Protein AF-A0A661IVB1-F1 (afdb_monomer)

pLDDT: mean 89.23, std 7.7, range [56.22, 96.94]

Foldseek 3Di:
DPPVVVVVVVVVVLVCCVVPPPLVNLLVCQVPDDVVVLLVVCLVPLLSLLSHDQDDQVNLCSSPVVHVPSLLSHQDHDQVSLQVNCVVPVVCQLSHQDHDPSNQVVCVVPPLVCLVSHNCPNPDPVVSVVSVVSVD

Radius of gyration: 19.58 Å; Cα contacts (8 Å, |Δi|>4): 122; chains: 1; bounding box: 58×25×48 Å

Mean predicted aligned error: 6.54 Å

Secondary structure (DSSP, 8-state):
--HHHHHHHHHHHHHHHHHH-HHHHHHHHHHHS-HHHHHHHHHH-GGGGGGSSS--HHHHHHHHTT-GGGGGG-SS--HHHHHHHHHH-GGGGGG-SS--HHHHHHHHHH-GGGGGGS--TTS-HHHHHHHHHH--

Structure (mmCIF, N/CA/C/O backbone):
data_AF-A0A661IVB1-F1
#
_entry.id   AF-A0A661IVB1-F1
#
loop_
_atom_site.group_PDB
_atom_site.id
_atom_site.type_symbol
_atom_site.label_atom_id
_atom_site.label_alt_id
_atom_site.label_comp_id
_atom_site.label_asym_id
_atom_site.label_entity_id
_atom_site.label_seq_id
_atom_site.pdbx_PDB_ins_code
_atom_site.Cartn_x
_atom_site.Cartn_y
_atom_site.Cartn_z
_atom_site.occupancy
_atom_site.B_iso_or_equiv
_atom_site.auth_seq_id
_atom_site.auth_comp_id
_atom_site.auth_asym_id
_atom_site.auth_atom_id
_atom_site.pdbx_PDB_model_num
ATOM 1 N N . MET A 1 1 ? 41.699 2.572 -20.029 1.00 56.22 1 MET A N 1
ATOM 2 C CA . MET A 1 1 ? 41.174 1.344 -20.670 1.00 56.22 1 MET A CA 1
ATOM 3 C C . MET A 1 1 ? 40.144 0.588 -19.809 1.00 56.22 1 MET A C 1
ATOM 5 O O . MET A 1 1 ? 39.761 -0.502 -20.193 1.00 56.22 1 MET A O 1
ATOM 9 N N . ASN A 1 2 ? 39.627 1.154 -18.706 1.00 65.38 2 ASN A N 1
ATOM 10 C CA . ASN A 1 2 ? 38.727 0.421 -17.795 1.00 65.38 2 ASN A CA 1
ATOM 11 C C . ASN A 1 2 ? 37.254 0.849 -17.856 1.00 65.38 2 ASN A C 1
ATOM 13 O O . ASN A 1 2 ? 36.383 0.042 -17.568 1.00 65.38 2 ASN A O 1
ATOM 17 N N . GLU A 1 3 ? 36.957 2.083 -18.259 1.00 74.06 3 GLU A N 1
ATOM 18 C CA . GLU A 1 3 ? 35.591 2.621 -18.193 1.00 74.06 3 GLU A CA 1
ATOM 19 C C . GLU A 1 3 ? 34.683 2.059 -19.297 1.00 74.06 3 GLU A C 1
ATOM 21 O O . GLU A 1 3 ? 33.580 1.600 -19.026 1.00 74.06 3 GLU A O 1
ATOM 26 N N . TYR A 1 4 ? 35.196 1.965 -20.528 1.00 75.31 4 TYR A N 1
ATOM 27 C CA . TYR A 1 4 ? 34.474 1.368 -21.657 1.00 75.31 4 TYR A CA 1
ATOM 28 C C . TYR A 1 4 ? 34.222 -0.134 -21.487 1.00 75.31 4 TYR A C 1
ATOM 30 O O . TYR A 1 4 ? 33.170 -0.628 -21.878 1.00 75.31 4 TYR A O 1
ATOM 38 N N . LEU A 1 5 ? 35.168 -0.867 -20.887 1.00 73.81 5 LEU A N 1
ATOM 39 C CA . LEU A 1 5 ? 34.992 -2.293 -20.602 1.00 73.81 5 LEU A CA 1
ATOM 40 C C . LEU A 1 5 ? 33.909 -2.498 -19.534 1.00 73.81 5 LEU A C 1
ATOM 42 O O . LEU A 1 5 ? 33.075 -3.387 -19.667 1.00 73.81 5 LEU A O 1
ATOM 46 N N . PHE A 1 6 ? 33.893 -1.642 -18.510 1.00 74.38 6 PHE A N 1
ATOM 47 C CA . PHE A 1 6 ? 32.887 -1.674 -17.454 1.00 74.38 6 PHE A CA 1
ATOM 48 C C . PHE A 1 6 ? 31.486 -1.357 -17.996 1.00 74.38 6 PHE A C 1
ATOM 50 O O . PHE A 1 6 ? 30.562 -2.135 -17.777 1.00 74.38 6 PHE A O 1
ATOM 57 N N . GLN A 1 7 ? 31.348 -0.297 -18.799 1.00 78.19 7 GLN A N 1
ATOM 58 C CA . GLN A 1 7 ? 30.086 0.049 -19.464 1.00 78.19 7 GLN A CA 1
ATOM 59 C C . GLN A 1 7 ? 29.591 -1.069 -20.397 1.00 78.19 7 GLN A C 1
ATOM 61 O O . GLN A 1 7 ? 28.401 -1.376 -20.419 1.00 78.19 7 GLN A O 1
ATOM 66 N N . LEU A 1 8 ? 30.491 -1.721 -21.143 1.00 78.81 8 LEU A N 1
ATOM 67 C CA . LEU A 1 8 ? 30.132 -2.846 -22.011 1.00 78.81 8 LEU A CA 1
ATOM 68 C C . LEU A 1 8 ? 29.611 -4.043 -21.201 1.00 78.81 8 LEU A C 1
ATOM 70 O O . LEU A 1 8 ? 28.623 -4.662 -21.593 1.00 78.81 8 LEU A O 1
ATOM 74 N N . ILE A 1 9 ? 30.244 -4.352 -20.066 1.00 76.75 9 ILE A N 1
ATOM 75 C CA . ILE A 1 9 ? 29.806 -5.425 -19.164 1.00 76.75 9 ILE A CA 1
ATOM 76 C C . ILE A 1 9 ? 28.437 -5.097 -18.556 1.00 76.75 9 ILE A C 1
ATOM 78 O O . ILE A 1 9 ? 27.581 -5.978 -18.524 1.00 76.75 9 ILE A O 1
ATOM 82 N N . GLU A 1 10 ? 28.191 -3.853 -18.135 1.00 76.75 10 GLU A N 1
ATOM 83 C CA . GLU A 1 10 ? 26.877 -3.432 -17.626 1.00 76.75 10 GLU A CA 1
ATOM 84 C C . GLU A 1 10 ? 25.780 -3.587 -18.684 1.00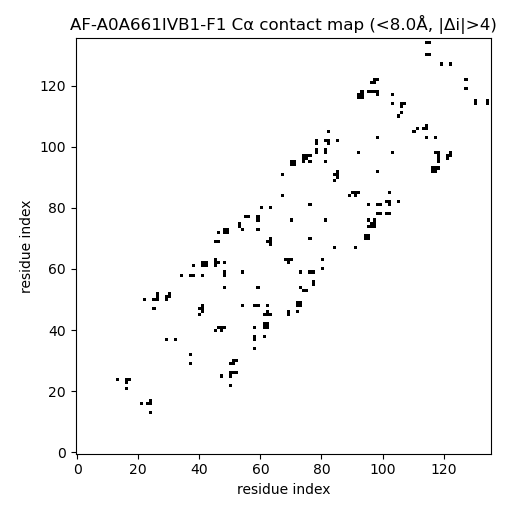 76.75 10 GLU A C 1
ATOM 86 O O . GLU A 1 10 ? 24.729 -4.164 -18.405 1.00 76.75 10 GLU A O 1
ATOM 91 N N . VAL A 1 11 ? 26.030 -3.142 -19.919 1.00 80.12 11 VAL A N 1
ATOM 92 C CA . VAL A 1 11 ? 25.064 -3.273 -21.021 1.00 80.12 11 VAL A CA 1
ATOM 93 C C . VAL A 1 11 ? 24.797 -4.743 -21.352 1.00 80.12 11 VAL A C 1
ATOM 95 O O . VAL A 1 11 ? 23.638 -5.135 -21.495 1.00 80.12 11 VAL A O 1
ATOM 98 N N . LEU A 1 12 ? 25.841 -5.574 -21.430 1.00 76.38 12 LEU A N 1
ATOM 99 C CA . LEU A 1 12 ? 25.696 -7.013 -21.667 1.00 76.38 12 LEU A CA 1
ATOM 100 C C . LEU A 1 12 ? 24.938 -7.700 -20.527 1.00 76.38 12 LEU A C 1
ATOM 102 O O . LEU A 1 12 ? 24.074 -8.532 -20.790 1.00 76.38 12 LEU A O 1
ATOM 106 N N . PHE A 1 13 ? 25.199 -7.324 -19.276 1.00 74.19 13 PHE A N 1
ATOM 107 C CA . PHE A 1 13 ? 24.487 -7.853 -18.117 1.00 74.19 13 PHE A CA 1
ATOM 108 C C . PHE A 1 13 ? 23.000 -7.481 -18.149 1.00 74.19 13 PHE A C 1
ATOM 110 O O . PHE A 1 13 ? 22.145 -8.346 -17.967 1.00 74.19 13 PHE A O 1
ATOM 117 N N . ILE A 1 14 ? 22.674 -6.224 -18.465 1.00 73.75 14 ILE A N 1
ATOM 118 C CA . ILE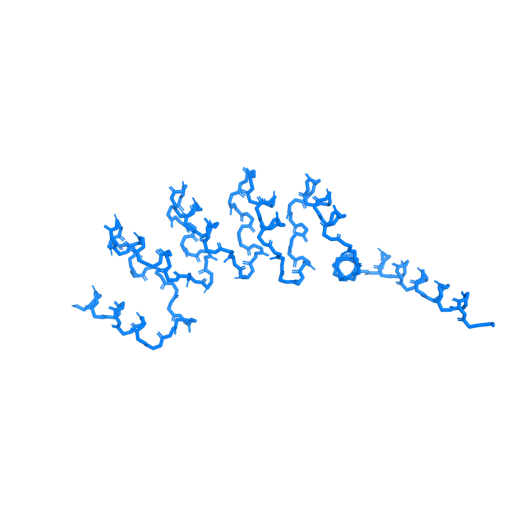 A 1 14 ? 21.286 -5.766 -18.611 1.00 73.75 14 ILE A CA 1
ATOM 119 C C . ILE A 1 14 ? 20.577 -6.511 -19.754 1.00 73.75 14 ILE A C 1
ATOM 121 O O . ILE A 1 14 ? 19.426 -6.919 -19.593 1.00 73.75 14 ILE A O 1
ATOM 125 N N . LEU A 1 15 ? 21.253 -6.731 -20.888 1.00 74.19 15 LEU A N 1
ATOM 126 C CA . LEU A 1 15 ? 20.712 -7.497 -22.018 1.00 74.19 15 LEU A CA 1
ATOM 127 C C . LEU A 1 15 ? 20.462 -8.964 -21.654 1.00 74.19 15 LEU A C 1
ATOM 129 O O . LEU A 1 15 ? 19.411 -9.505 -21.993 1.00 74.19 15 LEU A O 1
ATOM 133 N N . VAL A 1 16 ? 21.388 -9.596 -20.930 1.00 71.69 16 VAL A N 1
ATOM 134 C CA . VAL A 1 16 ? 21.214 -10.968 -20.432 1.00 71.69 16 VAL A CA 1
ATOM 135 C C . VAL A 1 16 ? 20.024 -11.042 -19.476 1.00 71.69 16 VAL A C 1
ATOM 137 O O . VAL A 1 16 ? 19.187 -11.929 -19.625 1.00 71.69 16 VAL A O 1
ATOM 140 N N . LEU A 1 17 ? 19.878 -10.087 -18.553 1.00 73.12 17 LEU A N 1
ATOM 141 C CA . LEU A 1 17 ? 18.714 -10.031 -17.662 1.00 73.12 17 LEU A CA 1
ATOM 142 C C . LEU A 1 17 ? 17.403 -9.863 -18.435 1.00 73.12 17 LEU A C 1
ATOM 144 O O . LEU A 1 17 ? 16.432 -10.553 -18.139 1.00 73.12 17 LEU A O 1
ATOM 148 N N . LEU A 1 18 ? 17.377 -8.997 -19.451 1.00 71.38 18 LEU A N 1
ATOM 149 C CA . LEU A 1 18 ? 16.188 -8.779 -20.278 1.00 71.38 18 LEU A CA 1
ATOM 150 C C . LEU A 1 18 ? 15.734 -10.062 -20.995 1.00 71.38 18 LEU A C 1
ATOM 152 O O . LEU A 1 18 ? 14.533 -10.290 -21.143 1.00 71.38 18 LEU A O 1
ATOM 156 N N . ILE A 1 19 ? 16.687 -10.886 -21.439 1.00 73.25 19 ILE A N 1
ATOM 157 C CA . ILE A 1 19 ? 16.427 -12.124 -22.184 1.00 73.25 19 ILE A CA 1
ATOM 158 C C . ILE A 1 19 ? 16.072 -13.283 -21.242 1.00 73.25 19 ILE A C 1
ATOM 160 O O . ILE A 1 19 ? 15.200 -14.088 -21.570 1.00 73.25 19 ILE A O 1
ATOM 164 N N . CYS A 1 20 ? 16.733 -13.381 -20.087 1.00 73.44 20 CYS A N 1
ATOM 165 C CA . CYS A 1 20 ? 16.653 -14.558 -19.224 1.00 73.44 20 CYS A CA 1
ATOM 166 C C . CYS A 1 20 ? 15.622 -14.441 -18.093 1.00 73.44 20 CYS A C 1
ATOM 168 O O . CYS A 1 20 ? 15.019 -15.453 -17.742 1.00 73.44 20 CYS A O 1
ATOM 170 N N . ASP A 1 21 ? 15.402 -13.251 -17.520 1.00 84.06 21 ASP A N 1
ATOM 171 C CA . ASP A 1 21 ? 14.487 -13.069 -16.386 1.00 84.06 21 ASP A CA 1
ATOM 172 C C . ASP A 1 21 ? 13.970 -11.622 -16.298 1.00 84.06 21 ASP A C 1
ATOM 174 O O . ASP A 1 21 ? 14.619 -10.713 -15.768 1.00 84.06 21 ASP A O 1
ATOM 178 N N . ARG A 1 22 ? 12.743 -11.419 -16.794 1.00 82.62 22 ARG A N 1
ATOM 179 C CA . ARG A 1 22 ? 12.076 -10.109 -16.792 1.00 82.62 22 ARG A CA 1
ATOM 180 C C . ARG A 1 22 ? 11.888 -9.534 -15.387 1.00 82.62 22 ARG A C 1
ATOM 182 O O . ARG A 1 22 ? 11.992 -8.319 -15.224 1.00 82.62 22 ARG A O 1
ATOM 189 N N . ASP A 1 23 ? 11.641 -10.365 -14.379 1.00 88.00 23 ASP A N 1
ATOM 190 C CA . ASP A 1 23 ? 11.415 -9.898 -13.011 1.00 88.00 23 ASP A CA 1
ATOM 191 C C . ASP A 1 23 ? 12.725 -9.382 -12.404 1.00 88.00 23 ASP A C 1
ATOM 193 O O . ASP A 1 23 ? 12.754 -8.308 -11.788 1.00 88.00 23 ASP A O 1
ATOM 197 N N . MET A 1 24 ? 13.830 -10.097 -12.633 1.00 86.12 24 MET A N 1
ATOM 198 C CA . MET A 1 24 ? 15.164 -9.638 -12.236 1.00 86.12 24 MET A CA 1
ATOM 199 C C . MET A 1 24 ? 15.566 -8.369 -12.987 1.00 86.12 24 MET A C 1
ATOM 201 O O . MET A 1 24 ? 16.075 -7.435 -12.362 1.00 86.12 24 MET A O 1
ATOM 205 N N . PHE A 1 25 ? 15.270 -8.278 -14.287 1.00 88.00 25 PHE A N 1
ATOM 206 C CA . PHE A 1 25 ? 15.491 -7.060 -15.066 1.00 88.00 25 PHE A CA 1
ATOM 207 C C . PHE A 1 25 ? 14.793 -5.842 -14.439 1.00 88.00 25 PHE A C 1
ATOM 209 O O . PHE A 1 25 ? 15.450 -4.829 -14.196 1.00 88.00 25 PHE A O 1
ATOM 216 N N . TYR A 1 26 ? 13.499 -5.931 -14.103 1.00 89.75 26 TYR A N 1
ATOM 217 C CA . TYR A 1 26 ? 12.782 -4.805 -13.486 1.00 89.75 26 TYR A CA 1
ATOM 218 C C . TYR A 1 26 ? 13.336 -4.426 -12.110 1.00 89.75 26 TYR A C 1
ATOM 220 O O . TYR A 1 26 ? 13.432 -3.236 -11.798 1.00 89.75 26 TYR A O 1
ATOM 228 N N . ARG A 1 27 ? 13.738 -5.408 -11.294 1.00 90.00 27 ARG A N 1
ATOM 229 C CA . ARG A 1 27 ? 14.374 -5.144 -9.991 1.00 90.00 27 ARG A CA 1
ATOM 230 C C . ARG A 1 27 ? 15.678 -4.364 -10.156 1.00 90.00 27 ARG A C 1
ATOM 232 O O . ARG A 1 27 ? 15.863 -3.351 -9.482 1.00 90.00 27 ARG A O 1
ATOM 239 N N . TYR A 1 28 ? 16.547 -4.790 -11.074 1.00 87.56 28 TYR A N 1
ATOM 240 C CA . TYR A 1 28 ? 17.799 -4.088 -11.370 1.00 87.56 28 TYR A CA 1
ATOM 241 C C . TYR A 1 28 ? 17.552 -2.695 -11.956 1.00 87.56 28 TYR A C 1
ATOM 243 O O . TYR A 1 28 ? 18.129 -1.716 -11.479 1.00 87.56 28 TYR A O 1
ATOM 251 N N . LEU A 1 29 ? 16.637 -2.575 -12.922 1.00 87.62 29 LEU A N 1
ATOM 252 C CA . LEU A 1 29 ? 16.264 -1.297 -13.525 1.00 87.62 29 LEU A CA 1
ATOM 253 C C . LEU A 1 29 ? 15.802 -0.297 -12.455 1.00 87.62 29 LEU A C 1
ATOM 255 O O . LEU A 1 29 ? 16.320 0.816 -12.367 1.00 87.62 29 LEU A O 1
ATOM 259 N N . PHE A 1 30 ? 14.872 -0.690 -11.582 1.00 92.69 30 PHE A N 1
ATOM 260 C CA . PHE A 1 30 ? 14.366 0.203 -10.539 1.00 92.69 30 PHE A CA 1
ATOM 261 C C . PHE A 1 30 ? 15.323 0.417 -9.370 1.00 92.69 30 PHE A C 1
ATOM 263 O O . PHE A 1 30 ? 15.111 1.358 -8.601 1.00 92.69 30 PHE A O 1
ATOM 270 N N . MET A 1 31 ? 16.370 -0.391 -9.223 1.00 89.62 31 MET A N 1
ATOM 271 C CA . MET A 1 31 ? 17.445 -0.108 -8.274 1.00 89.62 31 MET A CA 1
ATOM 272 C C . MET A 1 31 ? 18.296 1.082 -8.740 1.00 89.62 31 MET A C 1
ATOM 274 O O . MET A 1 31 ? 18.663 1.919 -7.918 1.00 89.62 31 MET A O 1
ATOM 278 N N . LEU A 1 32 ? 18.545 1.189 -10.049 1.00 87.19 32 LEU A N 1
ATOM 279 C CA . LEU A 1 32 ? 19.450 2.185 -10.632 1.00 87.19 32 LEU A CA 1
ATOM 280 C C . LEU A 1 32 ? 18.735 3.450 -11.130 1.00 87.19 32 LEU A C 1
ATOM 282 O O . LEU A 1 32 ? 19.314 4.535 -11.134 1.00 87.19 32 LEU A O 1
ATOM 286 N N . CYS A 1 33 ? 17.470 3.346 -11.545 1.00 88.38 33 CYS A N 1
ATOM 287 C CA . CYS A 1 33 ? 16.759 4.486 -12.115 1.00 88.38 33 CYS A CA 1
ATOM 288 C C . CYS A 1 33 ? 16.357 5.541 -11.064 1.00 88.38 33 CYS A C 1
ATOM 290 O O . CYS A 1 33 ? 15.927 5.196 -9.960 1.00 88.38 33 CYS A O 1
ATOM 292 N N . PRO A 1 34 ? 16.371 6.841 -11.413 1.00 92.12 34 PRO A N 1
ATOM 293 C CA . PRO A 1 34 ? 15.808 7.894 -10.576 1.00 92.12 34 PRO A CA 1
ATOM 294 C C . PRO A 1 34 ? 14.280 7.781 -10.466 1.00 92.12 34 PRO A C 1
ATOM 296 O O . PRO A 1 34 ? 13.597 7.272 -11.358 1.00 92.12 34 PRO A O 1
ATOM 299 N N . ASN A 1 35 ? 13.715 8.333 -9.387 1.00 91.50 35 ASN A N 1
ATOM 300 C CA . ASN A 1 35 ? 12.274 8.262 -9.102 1.00 91.50 35 ASN A CA 1
ATOM 301 C C . ASN A 1 35 ? 11.388 8.839 -10.217 1.00 91.50 35 ASN A C 1
ATOM 303 O O . ASN A 1 35 ? 10.257 8.391 -10.374 1.00 91.50 35 ASN A O 1
ATOM 307 N N . ILE A 1 36 ? 11.883 9.803 -11.001 1.00 90.94 36 ILE A N 1
ATOM 308 C CA . ILE A 1 36 ? 11.123 10.366 -12.123 1.00 90.94 36 ILE A CA 1
ATOM 309 C C . ILE A 1 36 ? 10.877 9.335 -13.231 1.00 90.94 36 ILE A C 1
ATOM 311 O O . ILE A 1 36 ? 9.768 9.259 -13.753 1.00 90.94 36 ILE A O 1
ATOM 315 N N . ILE A 1 37 ? 11.865 8.482 -13.514 1.00 91.62 37 ILE A N 1
ATOM 316 C CA . ILE A 1 37 ? 11.731 7.386 -14.477 1.00 91.62 37 ILE A CA 1
ATOM 317 C C . ILE A 1 37 ? 10.815 6.309 -13.893 1.00 91.62 37 ILE A C 1
ATOM 319 O O . ILE A 1 37 ? 9.862 5.897 -14.547 1.00 91.62 37 ILE A O 1
ATOM 323 N N . LYS A 1 38 ? 11.017 5.924 -12.622 1.00 94.12 38 LYS A N 1
ATOM 324 C CA . LYS A 1 38 ? 10.125 4.974 -11.925 1.00 94.12 38 LYS A CA 1
ATOM 325 C C . LYS A 1 38 ? 8.662 5.413 -11.996 1.00 94.12 38 LYS A C 1
ATOM 327 O O . LYS A 1 38 ? 7.788 4.600 -12.270 1.00 94.12 38 LYS A O 1
ATOM 332 N N . LYS A 1 39 ? 8.401 6.709 -11.801 1.00 94.94 39 LYS A N 1
ATOM 333 C CA . LYS A 1 39 ? 7.063 7.293 -11.913 1.00 94.94 39 LYS A CA 1
ATOM 334 C C . LYS A 1 39 ? 6.471 7.109 -13.312 1.00 94.94 39 LYS A C 1
ATOM 336 O O . LYS A 1 39 ? 5.308 6.744 -13.404 1.00 94.94 39 LYS A O 1
ATOM 341 N N . GLN A 1 40 ? 7.239 7.335 -14.379 1.00 93.69 40 GLN A N 1
ATOM 342 C CA . GLN A 1 40 ? 6.759 7.116 -15.751 1.00 93.69 40 GLN A CA 1
ATOM 343 C C . GLN A 1 40 ? 6.389 5.650 -16.000 1.00 93.69 40 GLN A C 1
ATOM 345 O O . GLN A 1 40 ? 5.326 5.382 -16.553 1.00 93.69 40 GLN A O 1
ATOM 350 N N . PHE A 1 41 ? 7.204 4.707 -15.517 1.00 93.62 41 PHE A N 1
ATOM 351 C CA . PHE A 1 41 ? 6.872 3.282 -15.587 1.00 93.62 41 PHE A CA 1
ATOM 352 C C . PHE A 1 41 ? 5.582 2.949 -14.831 1.00 93.62 41 PHE A C 1
ATOM 354 O O . PHE A 1 41 ? 4.753 2.223 -15.365 1.00 93.62 41 PHE A O 1
ATOM 361 N N . LEU A 1 42 ? 5.374 3.511 -13.636 1.00 94.94 42 LEU A N 1
ATOM 362 C CA . LEU A 1 42 ? 4.145 3.287 -12.863 1.00 94.94 42 LEU A CA 1
ATOM 363 C C . LEU A 1 42 ? 2.898 3.907 -13.498 1.00 94.94 42 LEU A C 1
ATOM 365 O O . LEU A 1 42 ? 1.811 3.373 -13.313 1.00 94.94 42 LEU A O 1
ATOM 369 N N . ILE A 1 43 ? 3.037 5.015 -14.231 1.00 94.06 43 ILE A N 1
ATOM 370 C CA . ILE A 1 43 ? 1.924 5.596 -14.999 1.00 94.06 43 ILE A CA 1
ATOM 371 C C . ILE A 1 43 ? 1.492 4.638 -16.117 1.00 94.06 43 ILE A C 1
ATOM 373 O O . ILE A 1 43 ? 0.305 4.546 -16.410 1.00 94.06 43 ILE A O 1
ATOM 377 N N . TYR A 1 44 ? 2.441 3.924 -16.728 1.00 91.62 44 TYR A N 1
ATOM 378 C CA . TYR A 1 44 ? 2.150 2.942 -17.772 1.00 91.62 44 TYR A CA 1
ATOM 379 C C . TYR A 1 44 ? 1.625 1.612 -17.204 1.00 91.62 44 TYR A C 1
ATOM 381 O O . TYR A 1 44 ? 0.637 1.079 -17.702 1.00 91.62 44 TYR A O 1
ATOM 389 N N . ASP A 1 45 ? 2.269 1.083 -16.160 1.00 93.75 45 ASP A N 1
ATOM 390 C CA . ASP A 1 45 ? 1.854 -0.138 -15.467 1.00 93.75 45 ASP A CA 1
ATOM 391 C C . ASP A 1 45 ? 2.095 -0.024 -13.946 1.00 93.75 45 ASP A C 1
ATOM 393 O O . ASP A 1 45 ? 3.224 -0.204 -13.465 1.00 93.75 45 ASP A O 1
ATOM 397 N N . PRO A 1 46 ? 1.034 0.221 -13.153 1.00 94.38 46 PRO A N 1
ATOM 398 C CA . PRO A 1 46 ? 1.126 0.302 -11.698 1.00 94.38 46 PRO A CA 1
ATOM 399 C C . PRO A 1 46 ? 1.646 -0.976 -11.028 1.00 94.38 46 PRO A C 1
ATOM 401 O O . PRO A 1 46 ? 2.227 -0.890 -9.942 1.00 94.38 46 PRO A O 1
ATOM 404 N N . LYS A 1 47 ? 1.499 -2.158 -11.654 1.00 94.44 47 LYS A N 1
ATOM 405 C CA . LYS A 1 47 ? 1.936 -3.444 -11.072 1.00 94.44 47 LYS A CA 1
ATOM 406 C C . LYS A 1 47 ? 3.448 -3.532 -10.916 1.00 94.44 47 LYS A C 1
ATOM 408 O O . LYS A 1 47 ? 3.935 -4.320 -10.104 1.00 94.44 47 LYS A O 1
ATOM 413 N N . LEU A 1 48 ? 4.192 -2.706 -11.650 1.00 94.75 48 LEU A N 1
ATOM 414 C CA . LEU A 1 48 ? 5.648 -2.633 -11.578 1.00 94.75 48 LEU A CA 1
ATOM 415 C C . LEU A 1 48 ? 6.162 -2.174 -10.206 1.00 94.75 48 LEU A C 1
ATOM 417 O O . LEU A 1 48 ? 7.335 -2.390 -9.898 1.00 94.75 48 LEU A O 1
ATOM 421 N N . ILE A 1 49 ? 5.299 -1.613 -9.347 1.00 95.81 49 ILE A N 1
ATOM 422 C CA . ILE A 1 49 ? 5.676 -1.240 -7.979 1.00 95.81 49 ILE A CA 1
ATOM 423 C C . ILE A 1 49 ? 6.209 -2.427 -7.167 1.00 95.81 49 ILE A C 1
ATOM 425 O O . ILE A 1 49 ? 7.097 -2.232 -6.339 1.00 95.81 49 ILE A O 1
ATOM 429 N N . LYS A 1 50 ? 5.753 -3.657 -7.464 1.00 95.12 50 LYS A N 1
ATOM 430 C CA . LYS A 1 50 ? 6.186 -4.894 -6.785 1.00 95.12 50 LYS A CA 1
ATOM 431 C C . LYS A 1 50 ? 7.689 -5.174 -6.925 1.00 95.12 50 LYS A C 1
ATOM 433 O O . LYS A 1 50 ? 8.261 -5.944 -6.159 1.00 95.12 50 LYS A O 1
ATOM 438 N N . PHE A 1 51 ? 8.335 -4.569 -7.923 1.00 94.81 51 PHE A N 1
ATOM 439 C CA . PHE A 1 51 ? 9.769 -4.707 -8.180 1.00 94.81 51 PHE A CA 1
ATOM 440 C C . PHE A 1 51 ? 10.606 -3.606 -7.519 1.00 94.81 51 PHE A C 1
ATOM 442 O O . PHE A 1 51 ? 11.835 -3.646 -7.586 1.00 94.81 51 PHE A O 1
ATOM 449 N N . MET A 1 52 ? 9.972 -2.616 -6.887 1.00 94.38 52 MET A N 1
ATOM 450 C CA . MET A 1 52 ? 10.664 -1.503 -6.248 1.00 94.38 52 MET A CA 1
ATOM 451 C C . MET A 1 52 ? 10.960 -1.825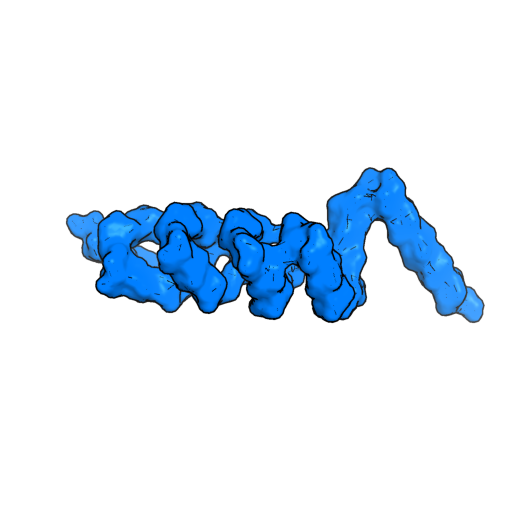 -4.787 1.00 94.38 52 MET A C 1
ATOM 453 O O . MET A 1 52 ? 10.063 -2.102 -3.995 1.00 94.38 52 MET A O 1
ATOM 457 N N . TYR A 1 53 ? 12.225 -1.709 -4.390 1.00 90.75 53 TYR A N 1
ATOM 458 C CA . TYR A 1 53 ? 12.576 -1.782 -2.977 1.00 90.75 53 TYR A CA 1
ATOM 459 C C . TYR A 1 53 ? 12.152 -0.493 -2.260 1.00 90.75 53 TYR A C 1
ATOM 461 O O . TYR A 1 53 ? 12.675 0.581 -2.556 1.00 90.75 53 TYR A O 1
ATOM 469 N N . ARG A 1 54 ? 11.209 -0.607 -1.312 1.00 90.81 54 ARG A N 1
ATOM 470 C CA . ARG A 1 54 ? 10.696 0.497 -0.472 1.00 90.81 54 ARG A CA 1
ATOM 471 C C . ARG A 1 54 ? 10.313 1.751 -1.286 1.00 90.81 54 ARG A C 1
ATOM 473 O O . ARG A 1 54 ? 10.928 2.806 -1.106 1.00 90.81 54 ARG A O 1
ATOM 480 N N . PRO A 1 55 ? 9.302 1.668 -2.175 1.00 94.69 55 PRO A N 1
ATOM 481 C CA . PRO A 1 55 ? 8.842 2.827 -2.936 1.00 94.69 55 PRO A CA 1
ATOM 482 C C . PRO A 1 55 ? 8.417 3.947 -1.980 1.00 94.69 55 PRO A C 1
ATOM 484 O O . PRO A 1 55 ? 7.750 3.697 -0.978 1.00 94.69 55 PRO A O 1
ATOM 487 N N . ASN A 1 56 ? 8.810 5.187 -2.272 1.00 95.06 56 ASN A N 1
ATOM 488 C CA . ASN A 1 56 ? 8.427 6.334 -1.449 1.00 95.06 56 ASN A CA 1
ATOM 489 C C . ASN A 1 56 ? 6.946 6.702 -1.641 1.00 95.06 56 ASN A C 1
ATOM 491 O O . ASN A 1 56 ? 6.278 6.196 -2.542 1.00 95.06 56 ASN A O 1
ATOM 495 N N . TYR A 1 57 ? 6.451 7.636 -0.824 1.00 96.25 57 TYR A N 1
ATOM 496 C CA . TYR A 1 57 ? 5.063 8.096 -0.886 1.00 96.25 57 TYR A CA 1
ATOM 497 C C . TYR A 1 57 ? 4.614 8.480 -2.302 1.00 96.25 57 TYR A C 1
ATOM 499 O O . TYR A 1 57 ? 3.554 8.047 -2.733 1.00 96.25 57 TYR A O 1
ATOM 507 N N . THR A 1 58 ? 5.420 9.240 -3.049 1.00 96.19 58 THR A N 1
ATOM 508 C CA . THR A 1 58 ? 5.060 9.691 -4.401 1.00 96.19 58 THR A CA 1
ATOM 509 C C . THR A 1 58 ? 4.837 8.523 -5.358 1.00 96.19 58 THR A C 1
ATOM 511 O O . THR A 1 58 ? 3.889 8.545 -6.137 1.00 96.19 58 THR A O 1
ATOM 514 N N . LEU A 1 59 ? 5.691 7.499 -5.303 1.00 96.56 59 LEU A N 1
ATOM 515 C CA . LEU A 1 59 ? 5.560 6.308 -6.145 1.00 96.56 59 LEU A CA 1
ATOM 516 C C . LEU A 1 59 ? 4.355 5.461 -5.726 1.00 96.56 59 LEU A C 1
ATOM 518 O O . LEU A 1 59 ? 3.575 5.044 -6.579 1.00 96.56 59 LEU A O 1
ATOM 522 N N . GLN A 1 60 ? 4.162 5.266 -4.420 1.00 96.94 60 GLN A N 1
ATOM 523 C CA . GLN A 1 60 ? 2.990 4.558 -3.902 1.00 96.94 60 GLN A CA 1
ATOM 524 C C . GLN A 1 60 ? 1.684 5.277 -4.266 1.00 96.94 60 GLN A C 1
ATOM 526 O O . GLN A 1 60 ? 0.719 4.634 -4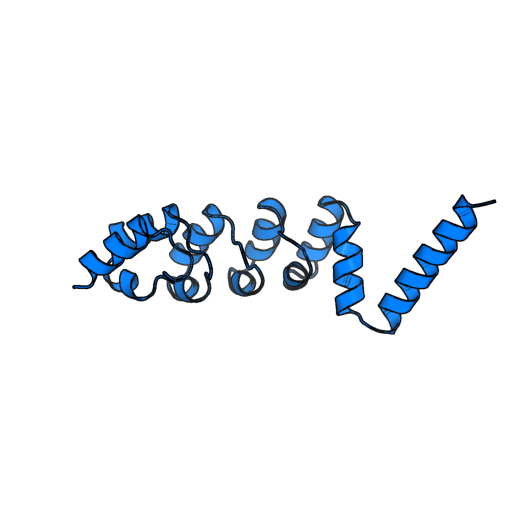.667 1.00 96.94 60 GLN A O 1
ATOM 531 N N . TYR A 1 61 ? 1.659 6.609 -4.183 1.00 96.44 61 TYR A N 1
ATOM 532 C CA . TYR A 1 61 ? 0.500 7.426 -4.535 1.00 96.44 61 TYR A CA 1
ATOM 533 C C . TYR A 1 61 ? 0.157 7.313 -6.021 1.00 96.44 61 TYR A C 1
ATOM 535 O O . TYR A 1 61 ? -0.997 7.111 -6.361 1.00 96.44 61 TYR A O 1
ATOM 543 N N . VAL A 1 62 ? 1.153 7.379 -6.910 1.00 95.44 62 VAL A N 1
ATOM 544 C CA . VAL A 1 62 ? 0.936 7.197 -8.360 1.00 95.44 62 VAL A CA 1
ATOM 545 C C . VAL A 1 62 ? 0.380 5.809 -8.671 1.00 95.44 62 VAL A C 1
ATOM 547 O O . VAL A 1 62 ? -0.489 5.665 -9.521 1.00 95.44 62 VAL A O 1
ATOM 550 N N . CYS A 1 63 ? 0.864 4.784 -7.971 1.00 94.38 63 CYS A N 1
ATOM 551 C CA . CYS A 1 63 ? 0.365 3.425 -8.135 1.00 94.38 63 CYS A CA 1
ATOM 552 C C . CYS A 1 63 ? -1.094 3.293 -7.660 1.00 94.38 63 CYS A C 1
ATOM 554 O O . CYS A 1 63 ? -1.915 2.673 -8.329 1.00 94.38 63 CYS A O 1
ATOM 556 N N . THR A 1 64 ? -1.430 3.929 -6.538 1.00 94.81 64 THR A N 1
ATOM 557 C CA . THR A 1 64 ? -2.746 3.812 -5.889 1.00 94.81 64 THR A CA 1
ATOM 558 C C . THR A 1 64 ? -3.770 4.861 -6.325 1.00 94.81 64 THR A C 1
ATOM 560 O O . THR A 1 64 ? -4.927 4.776 -5.929 1.00 94.81 64 THR A O 1
ATOM 563 N N . SER A 1 65 ? -3.395 5.835 -7.165 1.00 91.38 65 SER A N 1
ATOM 564 C CA . SER A 1 65 ? -4.295 6.919 -7.586 1.00 91.38 65 SER A CA 1
ATOM 565 C C . SER A 1 65 ? -5.416 6.470 -8.522 1.00 91.38 65 SER A C 1
ATOM 567 O O . SER A 1 65 ? -6.403 7.184 -8.661 1.00 91.38 65 SER A O 1
ATOM 569 N N . TYR A 1 66 ? -5.256 5.321 -9.184 1.00 82.12 66 TYR A N 1
ATOM 570 C CA . TYR A 1 66 ? -6.277 4.750 -10.069 1.00 82.12 66 TYR A CA 1
ATOM 571 C C . TYR A 1 66 ? -7.171 3.741 -9.345 1.00 82.12 66 TYR A C 1
ATOM 573 O O . TYR A 1 66 ? -8.384 3.748 -9.520 1.00 82.12 66 TYR A O 1
ATOM 581 N N . THR A 1 67 ? -6.563 2.868 -8.542 1.00 92.69 67 THR A N 1
ATOM 582 C CA . THR A 1 67 ? -7.245 1.904 -7.675 1.00 92.69 67 THR A CA 1
ATOM 583 C C . THR A 1 67 ? -6.342 1.569 -6.493 1.00 92.69 67 THR A C 1
ATOM 585 O O . THR A 1 67 ? -5.116 1.502 -6.623 1.00 92.69 67 THR A O 1
ATOM 588 N N . TYR A 1 68 ? -6.959 1.318 -5.343 1.00 93.94 68 TYR A N 1
ATOM 589 C CA . TYR A 1 68 ? -6.275 0.843 -4.149 1.00 93.94 68 TYR A CA 1
ATOM 590 C C . TYR A 1 68 ? -5.942 -0.656 -4.195 1.00 93.94 68 TYR A C 1
ATOM 592 O O . TYR A 1 68 ? -5.181 -1.113 -3.349 1.00 93.94 68 TYR A O 1
ATOM 600 N N . ASP A 1 69 ? -6.387 -1.410 -5.208 1.00 93.88 69 ASP A N 1
ATOM 601 C CA . ASP A 1 69 ? -6.068 -2.843 -5.355 1.00 93.88 69 ASP A CA 1
ATOM 602 C C . ASP A 1 69 ? -4.557 -3.118 -5.368 1.00 93.88 69 ASP A C 1
ATOM 604 O O . ASP A 1 69 ? -4.090 -4.147 -4.884 1.00 93.88 69 ASP A O 1
ATOM 608 N N . TYR A 1 70 ? -3.760 -2.175 -5.877 1.00 93.75 70 TYR A N 1
ATOM 609 C CA . TYR A 1 70 ? -2.306 -2.317 -5.944 1.00 93.75 70 TYR A CA 1
ATOM 610 C C . TYR A 1 70 ? -1.599 -2.202 -4.590 1.00 93.75 70 TYR A C 1
ATOM 612 O O . TYR A 1 70 ? -0.397 -2.454 -4.509 1.00 93.75 70 TYR A O 1
ATOM 620 N N . ILE A 1 71 ? -2.322 -1.877 -3.516 1.00 93.81 71 ILE A N 1
ATOM 621 C CA . ILE A 1 71 ? -1.793 -1.892 -2.149 1.00 93.81 71 ILE A CA 1
ATOM 622 C C . ILE A 1 71 ? -1.245 -3.270 -1.771 1.00 93.81 71 ILE A C 1
ATOM 624 O O . ILE A 1 71 ? -0.232 -3.336 -1.081 1.00 93.81 71 ILE A O 1
ATOM 628 N N . ILE A 1 72 ? -1.832 -4.355 -2.292 1.00 93.69 72 ILE A N 1
ATOM 629 C CA . ILE A 1 72 ? -1.340 -5.726 -2.068 1.00 93.69 72 ILE A CA 1
ATOM 630 C C . ILE A 1 72 ? 0.092 -5.950 -2.580 1.00 93.69 72 ILE A C 1
ATOM 632 O O . ILE A 1 72 ? 0.766 -6.886 -2.164 1.00 93.69 72 ILE A O 1
ATOM 636 N N . LEU A 1 73 ? 0.568 -5.095 -3.489 1.00 94.50 73 LEU A N 1
ATOM 637 C CA . LEU A 1 73 ? 1.906 -5.169 -4.074 1.00 94.50 73 LEU A CA 1
ATOM 638 C C . LEU A 1 73 ? 2.944 -4.342 -3.301 1.00 94.50 73 LEU A C 1
ATOM 640 O O . LEU A 1 73 ? 4.100 -4.268 -3.722 1.00 94.50 73 LEU A O 1
ATOM 644 N N . ILE A 1 74 ? 2.537 -3.675 -2.217 1.00 94.12 74 ILE A N 1
ATOM 645 C CA . ILE A 1 74 ? 3.371 -2.761 -1.441 1.00 94.12 74 ILE A CA 1
ATOM 646 C C . ILE A 1 74 ? 3.455 -3.284 -0.009 1.00 94.12 74 ILE A C 1
ATOM 648 O O . ILE A 1 74 ? 2.506 -3.154 0.755 1.00 94.12 74 ILE A O 1
ATOM 652 N N . ASP A 1 75 ? 4.624 -3.780 0.397 1.00 88.25 75 ASP A N 1
ATOM 653 C CA . ASP A 1 75 ? 4.802 -4.276 1.768 1.00 88.25 75 ASP A CA 1
ATOM 654 C C . ASP A 1 75 ? 4.532 -3.175 2.806 1.00 88.25 75 ASP A C 1
ATOM 656 O O . ASP A 1 75 ? 3.746 -3.337 3.732 1.00 88.25 75 ASP A O 1
ATOM 660 N N . ARG A 1 76 ? 5.191 -2.016 2.661 1.00 92.12 76 ARG A N 1
ATOM 661 C CA . ARG A 1 76 ? 5.118 -0.903 3.623 1.00 92.12 76 ARG A CA 1
ATOM 662 C C . ARG A 1 76 ? 4.404 0.298 3.031 1.00 92.12 76 ARG A C 1
ATOM 664 O O . ARG A 1 76 ? 5.031 1.225 2.509 1.00 92.12 76 ARG A O 1
ATOM 671 N N . ILE A 1 77 ? 3.086 0.265 3.140 1.00 95.19 77 ILE A N 1
ATOM 672 C CA . ILE A 1 77 ? 2.204 1.309 2.628 1.00 95.19 77 ILE A CA 1
ATOM 673 C C . ILE A 1 77 ? 2.317 2.549 3.508 1.00 95.19 77 ILE A C 1
ATOM 675 O O . ILE A 1 77 ? 2.330 2.466 4.737 1.00 95.19 77 ILE A O 1
ATOM 679 N N . HIS A 1 78 ? 2.382 3.714 2.880 1.00 96.62 78 HIS A N 1
ATOM 680 C CA . HIS A 1 78 ? 2.444 4.985 3.574 1.00 96.62 78 HIS A CA 1
ATOM 681 C C . HIS A 1 78 ? 1.160 5.230 4.397 1.00 96.62 78 HIS A C 1
ATOM 683 O O . HIS A 1 78 ? 0.071 5.028 3.857 1.00 96.62 78 HIS A O 1
ATOM 689 N N . PRO A 1 79 ? 1.240 5.753 5.639 1.00 95.31 79 PRO A N 1
ATOM 690 C CA . PRO A 1 79 ? 0.083 5.960 6.523 1.00 95.31 79 PRO A CA 1
ATOM 691 C C . PRO A 1 79 ? -1.120 6.647 5.866 1.00 95.31 79 PRO A C 1
ATOM 693 O O . PRO A 1 79 ? -2.242 6.162 5.942 1.00 95.31 79 PRO A O 1
ATOM 696 N N . LYS A 1 80 ? -0.877 7.737 5.123 1.00 95.81 80 LYS A N 1
ATOM 697 C CA . LYS A 1 80 ? -1.938 8.455 4.392 1.00 95.81 80 LYS A CA 1
ATOM 698 C C . LYS A 1 80 ? -2.692 7.572 3.391 1.00 95.81 80 LYS A C 1
ATOM 700 O O . LYS A 1 80 ? -3.899 7.724 3.239 1.00 95.81 80 LYS A O 1
ATOM 705 N N . ILE A 1 81 ? -1.985 6.671 2.707 1.00 96.62 81 ILE A N 1
ATOM 706 C CA . ILE A 1 81 ? -2.581 5.759 1.723 1.00 96.62 81 ILE A CA 1
ATOM 707 C C . ILE A 1 81 ? -3.355 4.660 2.447 1.00 96.62 81 ILE A C 1
ATOM 709 O O . ILE A 1 81 ? -4.459 4.352 2.023 1.00 96.62 81 ILE A O 1
ATOM 713 N N . GLN A 1 82 ? -2.830 4.136 3.561 1.00 96.88 82 GLN A N 1
ATOM 714 C CA . GLN A 1 82 ? -3.532 3.148 4.386 1.00 96.88 82 GLN A CA 1
ATOM 715 C C . GLN A 1 82 ? -4.915 3.646 4.825 1.00 96.88 82 GLN A C 1
ATOM 717 O O . GLN A 1 82 ? -5.916 2.980 4.577 1.00 96.88 82 GLN A O 1
ATOM 722 N N . VAL A 1 83 ? -4.969 4.845 5.417 1.00 96.31 83 VAL A N 1
ATOM 723 C CA . VAL A 1 83 ? -6.225 5.459 5.872 1.00 96.31 83 VAL A CA 1
ATOM 724 C C . VAL A 1 83 ? -7.156 5.743 4.692 1.00 96.31 83 VAL A C 1
ATOM 726 O O . VAL A 1 83 ? -8.326 5.382 4.739 1.00 96.31 83 VAL A O 1
ATOM 729 N N . SER A 1 84 ? -6.645 6.330 3.603 1.00 95.75 84 SER A N 1
ATOM 730 C CA . SER A 1 84 ? -7.478 6.657 2.432 1.00 95.75 84 SER A CA 1
ATOM 731 C C . SER A 1 84 ? -8.063 5.408 1.765 1.00 95.75 84 SER A C 1
ATOM 733 O O . SER A 1 84 ? -9.229 5.402 1.379 1.00 95.75 84 SER A O 1
ATOM 735 N N . ALA A 1 85 ? -7.273 4.336 1.667 1.00 96.00 85 ALA A N 1
ATOM 736 C CA . ALA A 1 85 ? -7.728 3.060 1.135 1.00 96.00 85 ALA A CA 1
ATOM 737 C C . ALA A 1 85 ? -8.810 2.450 2.019 1.00 96.00 85 ALA A C 1
ATOM 739 O O . ALA A 1 85 ? -9.866 2.089 1.513 1.00 96.00 85 ALA A O 1
ATOM 740 N N . PHE A 1 86 ? -8.590 2.411 3.334 1.00 96.38 86 PHE A N 1
ATOM 741 C CA . PHE A 1 86 ? -9.583 1.917 4.284 1.00 96.38 86 PHE A CA 1
ATOM 742 C C . PHE A 1 86 ? -10.907 2.692 4.206 1.00 96.38 86 PHE A C 1
ATOM 744 O O . PHE A 1 86 ? -11.967 2.077 4.146 1.00 96.38 86 PHE A O 1
ATOM 751 N N . ILE A 1 87 ? -10.852 4.027 4.127 1.00 95.19 87 ILE A N 1
ATOM 752 C CA . ILE A 1 87 ? -12.046 4.871 3.949 1.00 95.19 87 ILE A CA 1
ATOM 753 C C . ILE A 1 87 ? -12.762 4.542 2.634 1.00 95.19 87 ILE A C 1
ATOM 755 O O . ILE A 1 87 ? -13.989 4.522 2.587 1.00 95.19 87 ILE A O 1
ATOM 759 N N . SER A 1 88 ? -12.008 4.282 1.563 1.00 95.19 88 SER A N 1
ATOM 760 C CA . SER A 1 88 ? -12.588 3.903 0.274 1.00 95.19 88 SER A CA 1
ATOM 761 C C . SER A 1 88 ? -13.248 2.524 0.308 1.00 95.19 88 SER A C 1
ATOM 763 O O . SER A 1 88 ? -14.250 2.324 -0.377 1.00 95.19 88 SER A O 1
ATOM 765 N N . ASN A 1 89 ? -12.659 1.565 1.021 1.00 94.75 89 ASN A N 1
ATOM 766 C CA . ASN A 1 89 ? -13.193 0.223 1.211 1.00 94.75 89 ASN A CA 1
ATOM 767 C C . ASN A 1 89 ? -12.517 -0.426 2.427 1.00 94.75 89 ASN A C 1
ATOM 769 O O . ASN A 1 89 ? -11.313 -0.702 2.416 1.00 94.75 89 ASN A O 1
ATOM 773 N N . SER A 1 90 ? -13.305 -0.733 3.454 1.00 94.12 90 SER A N 1
ATOM 774 C CA . SER A 1 90 ? -12.810 -1.309 4.705 1.00 94.12 90 SER A CA 1
ATOM 775 C C . SER A 1 90 ? -12.127 -2.670 4.522 1.00 94.12 90 SER A C 1
ATOM 777 O O . SER A 1 90 ? -11.247 -3.016 5.311 1.00 94.12 90 SER A O 1
ATOM 779 N N . ASN A 1 91 ? -12.425 -3.407 3.442 1.00 93.75 91 ASN A N 1
ATOM 780 C CA . ASN A 1 91 ? -11.781 -4.690 3.133 1.00 93.75 91 ASN A CA 1
ATOM 781 C C . ASN A 1 91 ? -10.266 -4.567 2.906 1.00 93.75 91 ASN A C 1
ATOM 783 O O . ASN A 1 91 ? -9.537 -5.543 3.105 1.00 93.75 91 ASN A O 1
ATOM 787 N N . TYR A 1 92 ? -9.759 -3.381 2.545 1.00 94.56 92 TYR A N 1
ATOM 788 C CA . TYR A 1 92 ? -8.315 -3.175 2.413 1.00 94.56 92 TYR A CA 1
ATOM 789 C C . TYR A 1 92 ? -7.568 -3.332 3.736 1.00 94.56 92 TYR A C 1
ATOM 791 O O . TYR A 1 92 ? -6.372 -3.619 3.706 1.00 94.56 92 TYR A O 1
ATOM 799 N N . LEU A 1 93 ? -8.250 -3.240 4.885 1.00 94.00 93 LEU A N 1
ATOM 800 C CA . LEU A 1 93 ? -7.651 -3.510 6.192 1.00 94.00 93 LEU A CA 1
ATOM 801 C C . LEU A 1 93 ? -6.943 -4.873 6.233 1.00 94.00 93 LEU A C 1
ATOM 803 O O . LEU A 1 93 ? -5.824 -4.968 6.730 1.00 94.00 93 LEU A O 1
ATOM 807 N N . LEU A 1 94 ? -7.550 -5.900 5.628 1.00 92.06 94 LEU A N 1
ATOM 808 C CA . LEU A 1 94 ? -7.008 -7.264 5.578 1.00 92.06 94 LEU A CA 1
ATOM 809 C C . LEU A 1 94 ? -5.765 -7.388 4.684 1.00 92.06 94 LEU A C 1
ATOM 811 O O . LEU A 1 94 ? -4.980 -8.322 4.826 1.00 92.06 94 LEU A O 1
ATOM 815 N N . THR A 1 95 ? -5.583 -6.449 3.755 1.00 92.06 95 THR A N 1
ATOM 816 C CA . THR A 1 95 ? -4.450 -6.425 2.817 1.00 92.06 95 THR A CA 1
ATOM 817 C C . THR A 1 95 ? -3.237 -5.704 3.414 1.00 92.06 95 THR A C 1
ATOM 819 O O . THR A 1 95 ? -2.102 -5.910 2.986 1.00 92.06 95 THR A O 1
ATOM 822 N N . ILE A 1 96 ? -3.449 -4.859 4.426 1.00 93.25 96 ILE A N 1
ATOM 823 C CA . ILE A 1 96 ? -2.396 -4.055 5.045 1.00 93.25 96 ILE A CA 1
ATOM 824 C C . ILE A 1 96 ? -1.624 -4.917 6.051 1.00 93.25 96 ILE A C 1
ATOM 826 O O . ILE A 1 96 ? -2.057 -5.142 7.179 1.00 93.25 96 ILE A O 1
ATOM 830 N N . MET A 1 97 ? -0.430 -5.369 5.658 1.00 91.56 97 MET A N 1
ATOM 831 C CA . MET A 1 97 ? 0.421 -6.186 6.535 1.00 91.56 97 MET A CA 1
ATOM 832 C C . MET A 1 97 ? 0.977 -5.401 7.730 1.00 91.56 97 MET A C 1
ATOM 834 O O . MET A 1 97 ? 1.111 -5.949 8.821 1.00 91.56 97 MET A O 1
ATOM 838 N N . TYR A 1 98 ? 1.292 -4.117 7.534 1.00 92.50 98 TYR A N 1
ATOM 839 C CA . TYR A 1 98 ? 1.883 -3.244 8.554 1.00 92.50 98 TYR A CA 1
ATOM 840 C C . TYR A 1 98 ? 0.963 -2.050 8.843 1.00 92.50 98 TYR A C 1
ATOM 842 O O . TYR A 1 98 ? 1.236 -0.945 8.354 1.00 92.50 98 TYR A O 1
ATOM 850 N N . PRO 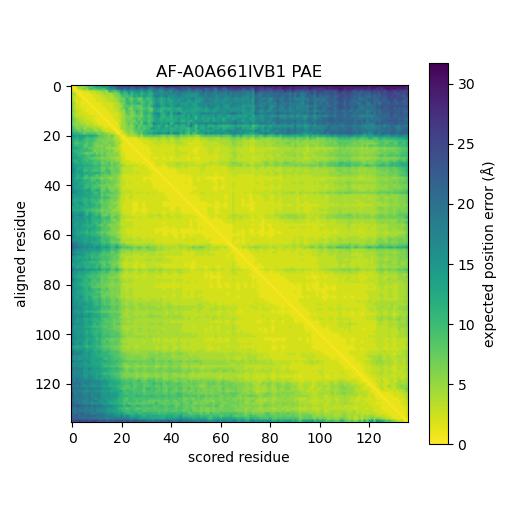A 1 99 ? -0.130 -2.250 9.604 1.00 93.38 99 PRO A N 1
ATOM 851 C CA . PRO A 1 99 ? -1.047 -1.167 9.926 1.00 93.38 99 PRO A CA 1
ATOM 852 C C . PRO A 1 99 ? -0.340 -0.089 10.752 1.00 93.38 99 PRO A C 1
ATOM 854 O O . PRO A 1 99 ? 0.339 -0.376 11.742 1.00 93.38 99 PRO A O 1
ATOM 857 N N . CYS A 1 100 ? -0.459 1.166 10.320 1.00 93.81 100 CYS A N 1
ATOM 858 C CA . CYS A 1 100 ? 0.083 2.306 11.047 1.00 93.81 100 CYS A CA 1
ATOM 859 C C . CYS A 1 100 ? -0.834 2.709 12.211 1.00 93.81 100 CYS A C 1
ATOM 861 O O . CYS A 1 100 ? -2.032 2.431 12.204 1.00 93.81 100 CYS A O 1
ATOM 863 N N . LYS A 1 101 ? -0.278 3.430 13.194 1.00 92.19 101 LYS A N 1
ATOM 864 C CA . LYS A 1 101 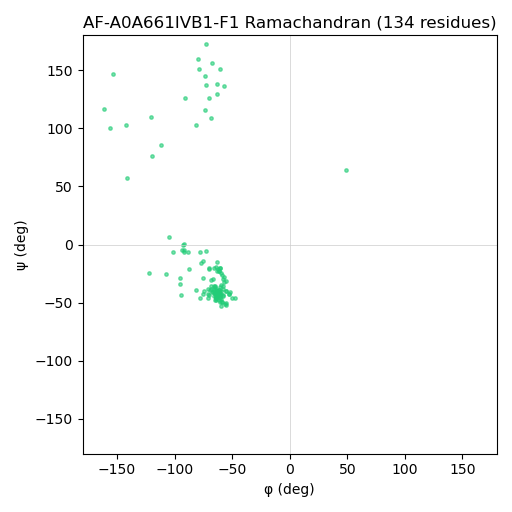? -1.042 3.933 14.345 1.00 92.19 101 LYS A CA 1
ATOM 865 C C . LYS A 1 101 ? -2.253 4.772 13.922 1.00 92.19 101 LYS A C 1
ATOM 867 O O . LYS A 1 101 ? -3.318 4.610 14.495 1.00 92.19 101 LYS A O 1
ATOM 872 N N . ASP A 1 102 ? -2.101 5.609 12.897 1.00 93.38 102 ASP A N 1
ATOM 873 C CA . ASP A 1 102 ? -3.188 6.465 12.410 1.00 93.38 102 ASP A CA 1
ATOM 874 C C . ASP A 1 102 ? -4.371 5.645 11.880 1.00 93.38 102 ASP A C 1
ATOM 876 O O . ASP A 1 102 ? -5.515 5.973 12.171 1.00 93.38 102 ASP A O 1
ATOM 880 N N . LEU A 1 103 ? -4.107 4.553 11.149 1.00 95.12 103 LEU A N 1
ATOM 881 C CA . LEU A 1 103 ? -5.154 3.639 10.689 1.00 95.12 103 LEU A CA 1
ATOM 882 C C . LEU A 1 103 ? -5.822 2.929 11.869 1.00 95.12 103 LEU A C 1
ATOM 884 O O . LEU A 1 103 ? -7.041 2.834 11.898 1.00 95.12 103 LEU A O 1
ATOM 888 N N . ILE A 1 104 ? -5.037 2.447 12.834 1.00 93.88 104 ILE A N 1
ATOM 889 C CA . ILE A 1 104 ? -5.563 1.738 14.011 1.00 93.88 104 ILE A CA 1
ATOM 890 C C . ILE A 1 104 ? -6.490 2.651 14.810 1.00 93.88 104 ILE A C 1
ATOM 892 O O . ILE A 1 104 ? -7.623 2.273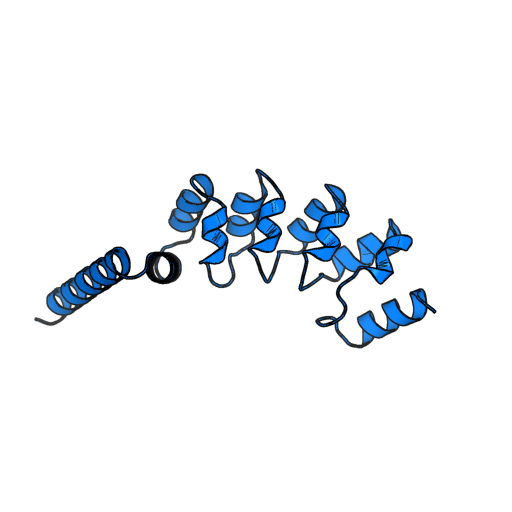 15.085 1.00 93.88 104 ILE A O 1
ATOM 896 N N . ASN A 1 105 ? -6.036 3.868 15.112 1.00 93.06 105 ASN A N 1
ATOM 897 C CA . ASN A 1 105 ? -6.840 4.864 15.810 1.00 93.06 105 ASN A CA 1
ATOM 898 C C . ASN A 1 105 ? -8.109 5.203 15.018 1.00 93.06 105 ASN A C 1
ATOM 900 O O . ASN A 1 105 ? -9.192 5.257 15.583 1.00 93.06 105 ASN A O 1
ATOM 904 N N . TYR A 1 106 ? -7.996 5.360 13.697 1.00 94.69 106 TYR A N 1
ATOM 905 C CA . TYR A 1 106 ? -9.157 5.626 12.851 1.00 94.69 106 TYR A CA 1
ATOM 906 C C . TYR A 1 106 ? -10.187 4.484 12.893 1.00 94.69 106 TYR A C 1
ATOM 908 O O . TYR A 1 106 ? -11.389 4.737 12.951 1.00 94.69 106 TYR A O 1
ATOM 916 N N . VAL A 1 107 ? -9.732 3.227 12.892 1.00 94.69 107 VAL A N 1
ATOM 917 C CA . VAL A 1 107 ? -10.609 2.058 13.066 1.00 94.69 107 VAL A CA 1
ATOM 918 C C . VAL A 1 107 ? -11.236 2.061 14.461 1.00 94.69 107 VAL A C 1
ATOM 920 O O . VAL A 1 107 ? -12.430 1.818 14.572 1.00 94.69 107 VAL A O 1
ATOM 923 N N . PHE A 1 108 ? -10.482 2.384 15.513 1.00 91.88 108 PHE A N 1
ATOM 924 C CA . PHE A 1 108 ? -11.010 2.467 16.881 1.00 91.88 108 PHE A CA 1
ATOM 925 C C . PHE A 1 108 ? -12.128 3.497 17.017 1.00 91.88 108 PHE A C 1
ATOM 927 O O . PHE A 1 108 ? -13.171 3.197 17.595 1.00 91.88 108 PHE A O 1
ATOM 934 N N . ASP A 1 109 ? -11.915 4.688 16.464 1.00 92.88 109 ASP A N 1
ATOM 935 C CA . ASP A 1 109 ? -12.823 5.817 16.641 1.00 92.88 109 ASP A CA 1
ATOM 936 C C . ASP A 1 109 ? -14.104 5.682 15.802 1.00 92.88 109 ASP A C 1
ATOM 938 O O . ASP A 1 109 ? -15.152 6.211 16.180 1.00 92.88 109 ASP A O 1
ATOM 942 N N . HIS A 1 110 ? -14.035 4.994 14.656 1.00 93.75 110 HIS A N 1
ATOM 943 C CA . HIS A 1 110 ? -15.119 4.999 13.667 1.00 93.75 110 HIS A CA 1
ATOM 944 C C . HIS A 1 110 ? -15.694 3.623 13.311 1.00 93.75 110 HIS A C 1
ATOM 946 O O . HIS A 1 110 ? -16.842 3.568 12.875 1.00 93.75 110 HIS A O 1
ATOM 952 N N . TYR A 1 111 ? -14.929 2.541 13.477 1.00 93.56 111 TYR A N 1
ATOM 953 C CA . TYR A 1 111 ? -15.304 1.176 13.073 1.00 93.56 111 TYR A CA 1
ATOM 954 C C . TYR A 1 111 ? -14.833 0.132 14.105 1.00 93.56 111 TYR A C 1
ATOM 956 O O . TYR A 1 111 ? -14.050 -0.771 13.772 1.00 93.56 111 TYR A O 1
ATOM 964 N N . PRO A 1 112 ? -15.252 0.249 15.379 1.00 90.00 112 PRO A N 1
ATOM 965 C CA . PRO A 1 112 ? -14.775 -0.621 16.453 1.00 90.00 112 PRO A CA 1
ATOM 966 C C . PRO A 1 112 ? -15.056 -2.112 16.195 1.00 90.00 112 PRO A C 1
ATOM 968 O O . PRO A 1 112 ? -14.305 -2.978 16.644 1.00 90.00 112 PRO A O 1
ATOM 971 N N . GLU A 1 113 ? -16.084 -2.442 15.413 1.00 91.81 113 GLU A N 1
ATOM 972 C CA . GLU A 1 113 ? -16.399 -3.810 14.997 1.00 91.81 113 GLU A CA 1
ATOM 973 C C . GLU A 1 113 ? -15.302 -4.461 14.131 1.00 91.81 113 GLU A C 1
ATOM 975 O O . GLU A 1 113 ? -15.184 -5.688 14.100 1.00 91.81 113 GLU A O 1
ATOM 980 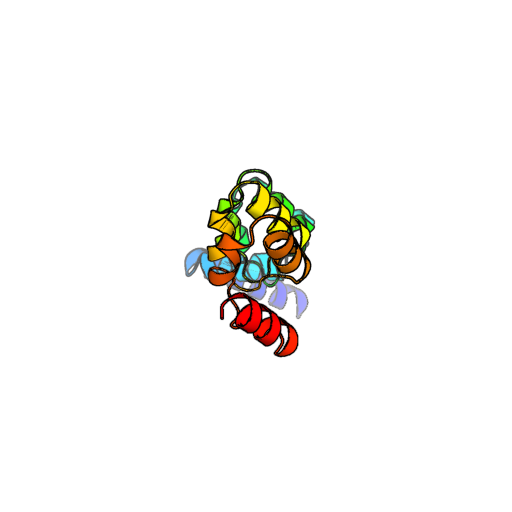N N . LEU A 1 114 ? -14.461 -3.659 13.467 1.00 93.94 114 LEU A N 1
ATOM 981 C CA . LEU A 1 114 ? -13.374 -4.129 12.601 1.00 93.94 114 LEU A CA 1
ATOM 982 C C . LEU A 1 114 ? -12.028 -4.273 13.326 1.00 93.94 114 LEU A C 1
ATOM 984 O O . LEU A 1 114 ? -11.051 -4.712 12.716 1.00 93.94 114 LEU A O 1
ATOM 988 N N . ILE A 1 115 ? -11.954 -3.972 14.627 1.00 92.25 115 ILE A N 1
ATOM 989 C CA . ILE A 1 115 ? -10.718 -4.065 15.427 1.00 92.25 115 ILE A CA 1
ATOM 990 C C . ILE A 1 115 ? -10.093 -5.460 15.360 1.00 92.25 115 ILE A C 1
ATOM 992 O O . ILE A 1 115 ? -8.876 -5.601 15.228 1.00 92.25 115 ILE A O 1
ATOM 996 N N . SER A 1 116 ? -10.930 -6.497 15.393 1.00 90.62 116 SER A N 1
ATOM 997 C CA . SER A 1 116 ? -10.504 -7.898 15.308 1.00 90.62 116 SER A CA 1
ATOM 998 C C . SER A 1 116 ? -9.802 -8.244 13.988 1.00 90.62 116 SER A C 1
ATOM 1000 O O . SER A 1 116 ? -9.047 -9.213 13.932 1.00 90.62 116 SER A O 1
ATOM 1002 N N . SER A 1 117 ? -10.017 -7.441 12.941 1.00 91.88 117 SER A N 1
ATOM 1003 C CA . SER A 1 117 ? -9.428 -7.622 11.610 1.00 91.88 117 SER A CA 1
ATOM 1004 C C . SER A 1 117 ? -8.061 -6.947 11.452 1.00 91.88 117 SER A C 1
ATOM 1006 O O . SER A 1 117 ? -7.403 -7.128 10.426 1.00 91.88 117 SER A O 1
ATOM 1008 N N . ILE A 1 118 ? -7.605 -6.170 12.441 1.00 92.25 118 ILE A N 1
ATOM 1009 C CA . ILE A 1 118 ? -6.299 -5.505 12.394 1.00 92.25 118 ILE A CA 1
ATOM 1010 C C . ILE A 1 118 ? -5.187 -6.551 12.525 1.00 92.25 118 ILE A C 1
ATOM 1012 O O . ILE A 1 118 ? -5.119 -7.300 13.501 1.00 92.25 118 ILE A O 1
ATOM 1016 N N . ASN A 1 119 ? -4.244 -6.559 11.580 1.00 90.50 119 ASN A N 1
ATOM 1017 C CA . ASN A 1 119 ? -3.061 -7.404 11.695 1.00 90.50 119 ASN A CA 1
ATOM 1018 C C . ASN A 1 119 ? -2.144 -6.913 12.830 1.00 90.50 119 ASN A C 1
ATOM 1020 O O . ASN A 1 119 ? -1.463 -5.893 12.719 1.00 90.50 119 ASN A O 1
ATOM 1024 N N . THR A 1 120 ? -2.094 -7.672 13.924 1.00 89.44 120 THR A N 1
ATOM 1025 C CA . THR A 1 120 ? -1.337 -7.301 15.129 1.00 89.44 120 THR A CA 1
ATOM 1026 C C . THR A 1 120 ? 0.100 -7.823 15.165 1.00 89.44 120 THR A C 1
ATOM 1028 O O . THR A 1 120 ? 0.863 -7.456 16.063 1.00 89.44 120 THR A O 1
ATOM 1031 N N . SER A 1 121 ? 0.502 -8.652 14.194 1.00 88.56 121 SER A N 1
ATOM 1032 C CA . SER A 1 121 ? 1.795 -9.361 14.201 1.00 88.56 121 SER A CA 1
ATOM 1033 C C . SER A 1 121 ? 3.005 -8.423 14.280 1.00 88.56 121 SER A C 1
ATOM 1035 O O . SER A 1 121 ? 3.979 -8.712 14.980 1.00 88.56 121 SER A O 1
ATOM 1037 N N . HIS A 1 122 ? 2.904 -7.264 13.630 1.00 86.06 122 HIS A N 1
ATOM 1038 C CA . HIS A 1 122 ? 3.968 -6.268 13.524 1.00 86.06 122 HIS A CA 1
ATOM 1039 C C . HIS A 1 122 ? 3.763 -5.037 14.417 1.00 86.06 122 HIS A C 1
ATOM 1041 O O . HIS A 1 122 ? 4.541 -4.086 14.335 1.00 86.06 122 HIS A O 1
ATOM 1047 N N . LEU A 1 123 ? 2.742 -5.048 15.278 1.00 88.31 123 LEU A N 1
ATOM 1048 C CA . LEU A 1 123 ? 2.494 -3.966 16.228 1.00 88.31 12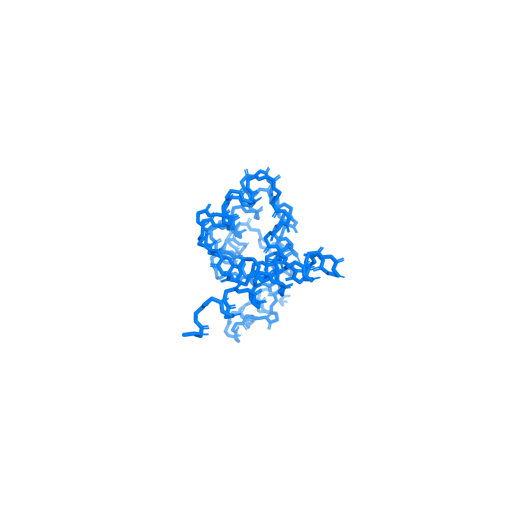3 LEU A CA 1
ATOM 1049 C C . LEU A 1 123 ? 3.414 -4.061 17.438 1.00 88.31 123 LEU A C 1
ATOM 1051 O O . LEU A 1 123 ? 3.803 -5.158 17.856 1.00 88.31 123 LEU A O 1
ATOM 1055 N N . SER A 1 124 ? 3.705 -2.901 18.026 1.00 87.62 124 SER A N 1
ATOM 1056 C CA . SER A 1 124 ? 4.376 -2.818 19.319 1.00 87.62 124 SER A CA 1
ATOM 1057 C C . SER A 1 124 ? 3.534 -3.497 20.406 1.00 87.62 124 SER A C 1
ATOM 1059 O O . SER A 1 124 ? 2.304 -3.537 20.318 1.00 87.62 124 SER A O 1
ATOM 1061 N N . GLU A 1 125 ? 4.188 -4.034 21.441 1.00 88.75 125 GLU A N 1
ATOM 1062 C CA . GLU A 1 125 ? 3.485 -4.681 22.557 1.00 88.75 125 GLU A CA 1
ATOM 1063 C C . GLU A 1 125 ? 2.396 -3.803 23.195 1.00 88.75 125 GLU A C 1
ATOM 1065 O O . GLU A 1 125 ? 1.303 -4.328 23.410 1.00 88.75 125 GLU A O 1
ATOM 1070 N N . PRO A 1 126 ? 2.607 -2.488 23.432 1.00 88.38 126 PRO A N 1
ATOM 1071 C CA . PRO A 1 126 ? 1.564 -1.637 23.998 1.00 88.38 126 PRO A CA 1
ATOM 1072 C C . PRO A 1 126 ? 0.289 -1.602 23.147 1.00 88.38 126 PRO A C 1
ATOM 1074 O O . PRO A 1 126 ? -0.788 -1.875 23.666 1.00 88.38 126 PRO A O 1
ATOM 1077 N N . LEU A 1 127 ? 0.411 -1.363 21.834 1.00 85.81 127 LEU A N 1
ATOM 1078 C CA . LEU A 1 127 ? -0.741 -1.315 20.919 1.00 85.81 127 LEU A CA 1
ATOM 1079 C C . LEU A 1 127 ? -1.432 -2.676 20.804 1.00 85.81 127 LEU A C 1
ATOM 1081 O O . LEU A 1 127 ? -2.652 -2.765 20.713 1.00 85.81 127 LEU A O 1
ATOM 1085 N N . ARG A 1 128 ? -0.656 -3.761 20.828 1.00 88.44 128 ARG A N 1
ATOM 1086 C CA . ARG A 1 128 ? -1.202 -5.119 20.795 1.00 88.44 128 ARG A CA 1
ATOM 1087 C C . ARG A 1 128 ? -2.014 -5.434 22.050 1.00 88.44 128 ARG A C 1
ATOM 1089 O O . ARG A 1 128 ? -3.049 -6.085 21.945 1.00 88.44 128 ARG A O 1
ATOM 1096 N N . ASN A 1 129 ? -1.545 -5.001 23.217 1.00 87.94 129 ASN A N 1
ATOM 1097 C CA . ASN A 1 129 ? -2.258 -5.186 24.478 1.00 87.94 129 ASN A CA 1
ATOM 1098 C C . ASN A 1 129 ? -3.528 -4.333 24.531 1.00 87.94 129 ASN A C 1
ATOM 1100 O O . ASN A 1 129 ? -4.558 -4.829 24.972 1.00 87.94 129 ASN A O 1
ATOM 1104 N N . GLU A 1 130 ? -3.477 -3.106 24.016 1.00 87.06 130 GLU A N 1
ATOM 1105 C CA . GLU A 1 130 ? -4.650 -2.239 23.877 1.00 87.06 130 GLU A CA 1
ATOM 1106 C C . GLU A 1 130 ? -5.731 -2.888 22.997 1.00 87.06 130 GLU A C 1
ATOM 1108 O O . GLU A 1 130 ? -6.862 -3.049 23.444 1.00 87.06 130 GLU A O 1
ATOM 1113 N N . ILE A 1 131 ? -5.366 -3.391 21.809 1.00 87.50 131 ILE A N 1
ATOM 1114 C CA . ILE A 1 131 ? -6.293 -4.142 20.939 1.00 87.50 131 ILE A CA 1
ATOM 1115 C C . ILE A 1 131 ? -6.870 -5.367 21.662 1.00 87.50 131 ILE A C 1
ATOM 1117 O O . ILE A 1 131 ? -8.065 -5.628 21.571 1.00 87.50 131 ILE A O 1
ATOM 1121 N N . LYS A 1 132 ? -6.042 -6.128 22.391 1.00 87.06 132 LYS A N 1
ATOM 1122 C CA . LYS A 1 132 ? -6.502 -7.315 23.131 1.00 87.06 132 LYS A CA 1
ATOM 1123 C C . LYS A 1 132 ? -7.537 -6.980 24.204 1.00 87.06 132 LYS A C 1
ATOM 1125 O O . LYS A 1 132 ? -8.483 -7.741 24.353 1.00 87.06 132 LYS A O 1
ATOM 1130 N N . LEU A 1 133 ? -7.354 -5.877 24.931 1.00 87.12 133 LEU A N 1
ATOM 1131 C CA . LEU A 1 133 ? -8.297 -5.423 25.960 1.00 87.12 133 LEU A CA 1
ATOM 1132 C C . LEU A 1 133 ? -9.639 -4.979 25.369 1.00 87.12 133 LEU A C 1
ATOM 1134 O O . LEU A 1 133 ? -10.662 -5.102 26.026 1.00 87.12 133 LEU A O 1
ATOM 1138 N N . LEU A 1 134 ? -9.645 -4.473 24.135 1.00 81.75 134 LEU A N 1
ATOM 1139 C CA . LEU A 1 134 ? -10.873 -4.071 23.444 1.00 81.75 134 LEU A CA 1
ATOM 1140 C C . LEU A 1 134 ? -11.668 -5.262 22.881 1.00 81.75 134 LEU A C 1
ATOM 1142 O O . LEU A 1 134 ? -12.833 -5.103 22.530 1.00 81.75 134 LEU A O 1
ATOM 1146 N N . LEU A 1 135 ? -11.043 -6.438 22.772 1.00 83.56 135 LEU A N 1
ATOM 1147 C CA . LEU A 1 135 ? -11.654 -7.660 22.236 1.00 83.56 135 LEU A CA 1
ATOM 1148 C C . LEU A 1 135 ? -12.094 -8.659 23.321 1.00 83.56 135 LEU A C 1
ATOM 1150 O O . LEU A 1 135 ? -12.680 -9.686 22.975 1.00 83.56 135 LEU A O 1
ATOM 1154 N N . SER A 1 136 ? -11.773 -8.399 24.593 1.00 72.00 136 SER A N 1
ATOM 1155 C CA . SER A 1 136 ? -12.141 -9.228 25.754 1.00 72.00 136 SER A CA 1
ATOM 1156 C C . SER A 1 136 ? -13.472 -8.813 26.359 1.00 72.00 136 SER A C 1
ATOM 1158 O O . SER A 1 136 ? -14.265 -9.723 26.683 1.00 72.00 136 SER A O 1
#

Sequence (136 aa):
MNEYLFQLIEVLFILVLLICDRDMFYRYLFMLCPNIIKKQFLIYDPKLIKFMYRPNYTLQYVCTSYTYDYIILIDRIHPKIQVSAFISNSNYLLTIMYPCKDLINYVFDHYPELISSINTSHLSEPLRNEIKLLLS

Solvent-accessible surface area (backbone atoms only — not comparable to full-atom values): 7876 Å² total; per-residue (Å²): 136,60,65,68,57,50,53,50,50,52,53,51,50,53,52,51,27,59,75,74,35,61,68,59,30,47,31,52,49,52,71,72,50,56,69,72,57,53,43,54,49,27,74,77,40,40,76,58,51,59,43,41,83,80,60,51,64,70,52,50,46,59,33,37,72,84,43,58,75,56,50,74,49,41,75,76,60,49,58,72,55,52,40,52,39,30,75,76,39,63,73,48,45,73,55,40,65,57,69,42,71,69,42,52,51,50,34,57,78,74,37,59,88,52,56,85,57,56,53,54,89,75,49,55,69,69,60,41,50,54,55,51,65,76,74,109

Nearest PDB structures (foldseek):
  7ld0-assembly1_A  TM=2.279E-01  e=6.797E+00  Homo sapiens